Protein AF-A0A7D4ANX6-F1 (afdb_monomer)

Mean predicted aligned error: 9.7 Å

Foldseek 3Di:
DDPPPPPDPVVVVVVVVVVVVVVVVVVLVVVLVVVVVVVCNVVSVVVVVVVVVVVVVVVVVVCVVVVVVVVVVLVQLLVVLVVQLPDPDFEEAEQPPVSLVSNVVCCVPPVPVGDYHYHNDDDPPGDGQKYKAQAVDDDDPQPADDAFPDHTRIGIHGRDDPDDD

pLDDT: mean 83.08, std 13.29, range [33.78, 93.31]

Secondary structure (DSSP, 8-state):
------PPPHHHHHHHHHHHHHHHHHHHHHHHHHHHHTT-HHHHHHHHHHHHHHHHHHHHHHHHHHHHHHHHHHHHHHHHHHHHHHSPP--EE--SHHHHHHHHHHHHHT-TTS---EESSPPTT---SEEEEETTPPPPTTPPSSS-SB-SSEEEEEPPPP---

Nearest PDB structures (foldseek):
  2yzk-assembly2_D  TM=4.253E-01  e=4.843E+00  Aeropyrum pernix

Sequence (165 aa):
MVAQRVAAPERTLFYKSLLWCLLVVLLADWALRHAQRAGWAPVLRGLLAAGGLAFTASQVYLLERHNAEQVRAWQTYRQPMAWLATQPVGPVLAPVLVYQYYLRFFAHTEFRDQPWVIDDQPRPGVRYRYLVRPAGGRPVPGAPPGPPAFHGAFDIFVVPGPAGR

Structure (mmCIF, N/CA/C/O backbone):
data_AF-A0A7D4ANX6-F1
#
_entry.id   AF-A0A7D4ANX6-F1
#
loop_
_atom_site.group_PDB
_atom_site.id
_atom_site.type_symbol
_atom_site.label_atom_id
_atom_site.label_alt_id
_atom_site.label_comp_id
_atom_site.label_asym_id
_atom_site.label_entity_id
_atom_site.label_seq_id
_atom_site.pdbx_PDB_ins_code
_atom_site.Cartn_x
_atom_site.Cartn_y
_atom_site.Cartn_z
_atom_site.occupancy
_atom_site.B_iso_or_equiv
_atom_site.auth_seq_id
_atom_site.auth_comp_id
_atom_site.auth_asym_id
_atom_site.auth_atom_id
_atom_site.pdbx_PDB_model_num
ATOM 1 N N . MET A 1 1 ? 8.429 -31.722 19.091 1.00 38.16 1 MET A N 1
ATOM 2 C CA . MET A 1 1 ? 7.312 -30.971 18.479 1.00 38.16 1 MET A CA 1
ATOM 3 C C . MET A 1 1 ? 7.657 -29.493 18.526 1.00 38.16 1 MET A C 1
ATOM 5 O O . MET A 1 1 ? 7.638 -28.908 19.599 1.00 38.16 1 MET A O 1
ATOM 9 N N . VAL A 1 2 ? 8.080 -28.915 17.402 1.00 38.59 2 VAL A N 1
ATOM 10 C CA . VAL A 1 2 ? 8.391 -27.482 17.314 1.00 38.59 2 VAL A CA 1
ATOM 11 C C . VAL A 1 2 ? 7.075 -26.764 17.037 1.00 38.59 2 VAL A C 1
ATOM 13 O O . VAL A 1 2 ? 6.518 -26.893 15.951 1.00 38.59 2 VAL A O 1
ATOM 16 N N . ALA A 1 3 ? 6.534 -26.076 18.041 1.00 45.09 3 ALA A N 1
ATOM 17 C CA . ALA A 1 3 ? 5.348 -25.248 17.876 1.00 45.09 3 ALA A CA 1
ATOM 18 C C . ALA A 1 3 ? 5.715 -24.055 16.984 1.00 45.09 3 ALA A C 1
ATOM 20 O O . ALA A 1 3 ? 6.357 -23.101 17.426 1.00 45.09 3 ALA A O 1
ATOM 21 N N . GLN A 1 4 ? 5.339 -24.132 15.708 1.00 43.56 4 GLN A N 1
ATOM 22 C CA . GLN A 1 4 ? 5.420 -23.011 14.787 1.00 43.56 4 GLN A CA 1
ATOM 23 C C . GLN A 1 4 ? 4.523 -21.902 15.347 1.00 43.56 4 GLN A C 1
ATOM 25 O O . GLN A 1 4 ? 3.297 -22.008 15.328 1.00 43.56 4 GLN A O 1
ATOM 30 N N . ARG A 1 5 ? 5.133 -20.847 15.902 1.00 44.94 5 ARG A N 1
ATOM 31 C CA . ARG A 1 5 ? 4.433 -19.607 16.251 1.00 44.94 5 ARG A CA 1
ATOM 32 C C . ARG A 1 5 ? 4.006 -18.946 14.946 1.00 44.94 5 ARG A C 1
ATOM 34 O O . ARG A 1 5 ? 4.693 -18.076 14.424 1.00 44.94 5 ARG A O 1
ATOM 41 N N . VAL A 1 6 ? 2.892 -19.406 14.389 1.00 52.62 6 VAL A N 1
ATOM 42 C CA . VAL A 1 6 ? 2.200 -18.693 13.323 1.00 52.62 6 VAL A CA 1
ATOM 43 C C . VAL A 1 6 ? 1.679 -17.421 13.978 1.00 52.62 6 VAL A C 1
ATOM 45 O O . VAL A 1 6 ? 0.791 -17.480 14.830 1.00 52.62 6 VAL A O 1
ATOM 48 N N . ALA A 1 7 ? 2.300 -16.282 13.665 1.00 52.47 7 ALA A N 1
ATOM 49 C CA . ALA A 1 7 ? 1.777 -14.987 14.070 1.00 52.47 7 ALA A CA 1
ATOM 50 C C . ALA A 1 7 ? 0.314 -14.934 13.618 1.00 52.47 7 ALA A C 1
ATOM 52 O O . ALA A 1 7 ? 0.024 -15.143 12.437 1.00 52.47 7 ALA A O 1
ATOM 53 N N . ALA A 1 8 ? -0.610 -14.761 14.567 1.00 55.94 8 ALA A N 1
ATOM 54 C CA . ALA A 1 8 ? -2.024 -14.703 14.238 1.00 55.94 8 ALA A CA 1
ATOM 55 C C . ALA A 1 8 ? -2.213 -13.588 13.198 1.00 55.94 8 ALA A C 1
ATOM 57 O O . ALA A 1 8 ? -1.710 -12.484 13.422 1.00 55.94 8 ALA A O 1
ATOM 58 N N . PRO A 1 9 ? -2.891 -13.852 12.066 1.00 66.06 9 PRO A N 1
ATOM 59 C CA . PRO A 1 9 ? -3.087 -12.832 11.048 1.00 66.06 9 PRO A CA 1
ATOM 60 C C . PRO A 1 9 ? -3.753 -11.621 11.698 1.00 66.06 9 PRO A C 1
ATOM 62 O O . PRO A 1 9 ? -4.656 -11.802 12.517 1.00 66.06 9 PRO A O 1
ATOM 65 N N . GLU A 1 10 ? -3.326 -10.407 11.340 1.00 59.38 10 GLU A N 1
ATOM 66 C CA . GLU A 1 10 ? -3.796 -9.139 11.930 1.00 59.38 10 GLU A CA 1
ATOM 67 C C . GLU A 1 10 ? -5.332 -9.042 11.982 1.00 59.38 10 GLU A C 1
ATOM 69 O O . GLU A 1 10 ? -5.907 -8.505 12.926 1.00 59.38 10 GLU 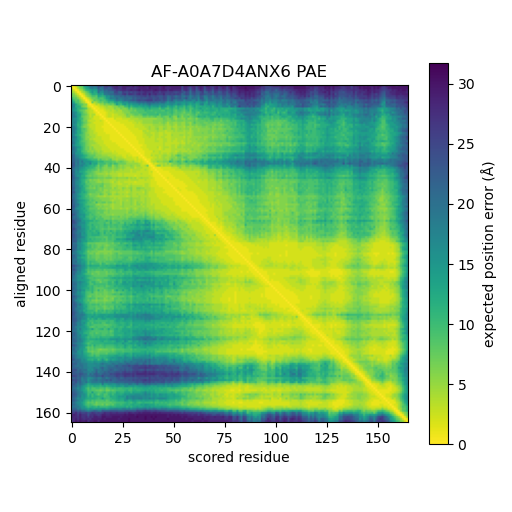A O 1
ATOM 74 N N . ARG A 1 11 ? -6.021 -9.687 11.031 1.00 63.56 11 ARG A N 1
ATOM 75 C CA . ARG A 1 11 ? -7.485 -9.859 11.013 1.00 63.56 11 ARG A CA 1
ATOM 76 C C . ARG A 1 11 ? -8.062 -10.474 12.298 1.00 63.56 11 ARG A C 1
ATOM 78 O O . ARG A 1 11 ? -9.157 -10.114 12.710 1.00 63.56 11 ARG A O 1
ATOM 85 N N . THR A 1 12 ? -7.336 -11.366 12.964 1.00 73.56 12 THR A N 1
ATOM 86 C CA . THR A 1 12 ? -7.750 -11.987 14.236 1.00 73.56 12 THR A CA 1
ATOM 87 C C . THR A 1 12 ? -7.840 -10.959 15.359 1.00 73.56 12 THR A C 1
ATOM 89 O O . THR A 1 12 ? -8.722 -11.052 16.211 1.00 73.56 12 THR A O 1
ATOM 92 N N . LEU A 1 13 ? -6.942 -9.968 15.360 1.00 73.62 13 LEU A N 1
ATOM 93 C CA . LEU A 1 13 ? -6.987 -8.877 16.328 1.00 73.62 13 LEU A CA 1
ATOM 94 C C . LEU A 1 13 ? -8.222 -8.013 16.086 1.00 73.62 13 LEU A C 1
ATOM 96 O O . LEU A 1 13 ? -8.923 -7.725 17.047 1.00 73.62 13 LEU A O 1
ATOM 100 N N . PHE A 1 14 ? -8.572 -7.721 14.828 1.00 73.12 14 PHE A N 1
ATOM 101 C CA . PHE A 1 14 ? -9.810 -7.002 14.500 1.00 73.12 14 PHE A CA 1
ATOM 102 C C . PHE A 1 14 ? -11.066 -7.678 15.068 1.00 73.12 14 PHE A C 1
ATOM 104 O O . PHE A 1 14 ? -11.898 -7.007 15.680 1.00 73.12 14 PHE A O 1
ATOM 111 N N . TYR A 1 15 ? -11.189 -9.003 14.941 1.00 78.25 15 TYR A N 1
ATOM 112 C CA . TYR A 1 15 ? -12.332 -9.727 15.512 1.00 78.25 15 TYR A CA 1
ATOM 113 C C . TYR A 1 15 ? -12.371 -9.662 17.043 1.00 78.25 15 TYR A C 1
ATOM 115 O O . TYR A 1 15 ? -13.438 -9.488 17.633 1.00 78.25 15 TYR A O 1
ATOM 123 N N . LYS A 1 16 ? -11.212 -9.764 17.701 1.00 80.38 16 LYS A N 1
ATOM 124 C CA . LYS A 1 16 ? -11.122 -9.648 19.163 1.00 80.38 16 LYS A CA 1
ATOM 125 C C . LYS A 1 16 ? -11.434 -8.233 19.644 1.00 80.38 16 LYS A C 1
ATOM 127 O O . LYS A 1 16 ? -12.115 -8.086 20.654 1.00 80.38 16 LYS A O 1
ATOM 132 N N . SER A 1 17 ? -10.997 -7.215 18.907 1.00 82.62 17 SER A N 1
ATOM 133 C CA . SER A 1 17 ? -11.299 -5.814 19.202 1.00 82.62 17 SER A CA 1
ATOM 134 C C . SER A 1 17 ? -12.801 -5.551 19.167 1.00 82.62 17 SER A C 1
ATOM 136 O O . SER A 1 17 ? -13.317 -4.905 20.071 1.00 82.62 17 SER A O 1
ATOM 138 N N . LEU A 1 18 ? -13.524 -6.112 18.190 1.00 83.69 18 LEU A N 1
ATOM 139 C CA . LEU A 1 18 ? -14.981 -5.979 18.122 1.00 83.69 18 LEU A CA 1
ATOM 140 C C . LEU A 1 18 ? -15.670 -6.562 19.366 1.00 83.69 18 LEU A C 1
ATOM 142 O O . LEU A 1 18 ? -16.506 -5.899 19.979 1.00 83.69 18 LEU A O 1
ATOM 146 N N . LEU A 1 19 ? -15.300 -7.785 19.762 1.00 86.25 19 LEU A N 1
ATOM 147 C CA . LEU A 1 19 ? -15.851 -8.433 20.958 1.00 86.25 19 LEU A CA 1
ATOM 148 C C . LEU A 1 19 ? -15.512 -7.657 22.234 1.00 86.25 19 LEU A C 1
ATOM 150 O O . LEU A 1 19 ? -16.356 -7.521 23.119 1.00 86.25 19 LEU A O 1
ATOM 154 N N . TRP A 1 20 ? -14.300 -7.110 22.314 1.00 84.88 20 TRP A N 1
ATOM 155 C CA . TRP A 1 20 ? -13.886 -6.257 23.420 1.00 84.88 20 TRP A CA 1
ATOM 156 C C . TRP A 1 20 ? -14.715 -4.970 23.493 1.00 84.88 20 TRP A C 1
ATOM 158 O O . TRP A 1 20 ? -15.214 -4.627 24.561 1.00 84.88 20 TRP A O 1
ATOM 168 N N . CYS A 1 21 ? -14.936 -4.289 22.364 1.00 86.12 21 CYS A N 1
ATOM 169 C CA . CYS A 1 21 ? -15.788 -3.101 22.306 1.00 86.12 21 CYS A CA 1
ATOM 170 C C . CYS A 1 21 ? -17.221 -3.407 22.760 1.00 86.12 21 CYS A C 1
ATOM 172 O O . CYS A 1 21 ? -17.777 -2.656 23.560 1.00 86.12 21 CYS A O 1
ATOM 174 N N . LEU A 1 22 ? -17.800 -4.524 22.308 1.00 87.69 22 LEU A N 1
ATOM 175 C CA . LEU A 1 22 ? -19.126 -4.964 22.752 1.00 87.69 22 LEU A CA 1
ATOM 176 C C . LEU A 1 22 ? -19.169 -5.200 24.266 1.00 87.69 22 LEU A C 1
ATOM 178 O O . LEU A 1 22 ? -20.096 -4.739 24.931 1.00 87.69 22 LEU A O 1
ATOM 182 N N . LEU A 1 23 ? -18.151 -5.864 24.821 1.00 90.88 23 LEU A N 1
ATOM 183 C CA . LEU A 1 23 ? -18.041 -6.092 26.261 1.00 90.88 23 LEU A CA 1
ATOM 184 C C . LEU A 1 23 ? -17.951 -4.774 27.041 1.00 90.88 23 LEU A C 1
ATOM 186 O O . LEU A 1 23 ? -18.647 -4.611 28.040 1.00 90.88 23 LEU A O 1
ATOM 190 N N . VAL A 1 24 ? -17.142 -3.818 26.578 1.00 89.94 24 VAL A N 1
ATOM 191 C CA . VAL A 1 24 ? -17.017 -2.492 27.206 1.00 89.94 24 VAL A CA 1
ATOM 192 C C . VAL A 1 24 ? -18.358 -1.754 27.207 1.00 89.94 24 VAL A C 1
ATOM 194 O O . VAL A 1 24 ? -18.736 -1.191 28.233 1.00 89.94 24 VAL A O 1
ATOM 197 N N . VAL A 1 25 ? -19.110 -1.794 26.102 1.00 88.88 25 VAL A N 1
ATOM 198 C CA . VAL A 1 25 ? -20.447 -1.178 26.017 1.00 88.88 25 VAL A CA 1
ATOM 199 C C . VAL A 1 25 ? -21.430 -1.845 26.984 1.00 88.88 25 VAL A C 1
ATOM 201 O O . VAL A 1 25 ? -22.147 -1.149 27.700 1.00 88.88 25 VAL A O 1
ATOM 204 N N . LEU A 1 26 ? -21.432 -3.178 27.060 1.00 92.38 26 LEU A N 1
ATOM 205 C CA . LEU A 1 26 ? -22.268 -3.936 27.999 1.00 92.38 26 LEU A CA 1
ATOM 206 C C . LEU A 1 26 ? -21.945 -3.601 29.462 1.00 92.38 26 LEU A C 1
ATOM 208 O O . LEU A 1 26 ? -22.857 -3.406 30.266 1.00 92.38 26 LEU A O 1
ATOM 212 N N . LEU A 1 27 ? -20.660 -3.501 29.808 1.00 93.06 27 LEU A N 1
ATOM 213 C CA . LEU A 1 27 ? -20.217 -3.123 31.151 1.00 93.06 27 LEU A CA 1
ATOM 214 C C . LEU A 1 27 ? -20.588 -1.674 31.489 1.00 93.06 27 LEU A C 1
ATOM 216 O O . LEU A 1 27 ? -21.026 -1.405 32.607 1.00 93.06 27 LEU A O 1
ATOM 220 N N . ALA A 1 28 ? -20.459 -0.752 30.532 1.00 90.31 28 ALA A N 1
ATOM 221 C CA . ALA A 1 28 ? -20.858 0.641 30.707 1.00 90.31 28 ALA A CA 1
ATOM 222 C C . ALA A 1 28 ? -22.370 0.775 30.942 1.00 90.31 28 ALA A C 1
ATOM 224 O O . ALA A 1 28 ? -22.794 1.493 31.849 1.00 90.31 28 ALA A O 1
ATOM 225 N N . ASP A 1 29 ? -23.184 0.048 30.175 1.00 90.94 29 ASP A N 1
ATOM 226 C CA . ASP A 1 29 ? -24.636 0.030 30.346 1.00 90.94 29 ASP A CA 1
ATOM 227 C C . ASP A 1 29 ? -25.054 -0.601 31.688 1.00 90.94 29 ASP A C 1
ATOM 229 O O . ASP A 1 29 ? -25.885 -0.049 32.415 1.00 90.94 29 ASP A O 1
ATOM 233 N N . TRP A 1 30 ? -24.420 -1.708 32.084 1.00 92.38 30 TRP A N 1
ATOM 234 C CA . TRP A 1 30 ? -24.626 -2.303 33.407 1.00 92.38 30 TRP A CA 1
ATOM 235 C C . TRP A 1 30 ? -24.273 -1.326 34.541 1.00 92.38 30 TRP A C 1
ATOM 237 O O . TRP A 1 30 ? -25.064 -1.141 35.472 1.00 92.38 30 TRP A O 1
ATOM 247 N N . ALA A 1 31 ? -23.127 -0.643 34.440 1.00 89.94 31 ALA A N 1
ATOM 248 C CA . ALA A 1 31 ? -22.686 0.344 35.422 1.00 89.94 31 ALA A CA 1
ATOM 249 C C . ALA A 1 31 ? -23.646 1.542 35.502 1.00 89.94 31 ALA A C 1
ATOM 251 O O . ALA A 1 31 ? -23.954 2.010 36.597 1.00 89.94 31 ALA A O 1
ATOM 252 N N . LEU A 1 32 ? -24.185 2.000 34.367 1.00 90.75 32 LEU A N 1
ATOM 253 C CA . LEU A 1 32 ? -25.199 3.057 34.310 1.00 90.75 32 LEU A CA 1
ATOM 254 C C . LEU A 1 32 ? -26.487 2.663 35.033 1.00 90.75 32 LEU A C 1
ATOM 256 O O . LEU A 1 32 ? -27.001 3.449 35.832 1.00 90.75 32 LEU A O 1
ATOM 260 N N . ARG A 1 33 ? -26.985 1.443 34.807 1.00 89.50 33 ARG A N 1
ATOM 261 C CA . ARG A 1 33 ? -28.174 0.920 35.499 1.00 89.50 33 ARG A CA 1
ATOM 262 C C . ARG A 1 33 ? -27.958 0.816 37.011 1.00 89.50 33 ARG A C 1
ATOM 264 O O . ARG A 1 33 ? -28.877 1.084 37.784 1.00 89.50 33 ARG A O 1
ATOM 271 N N . HIS A 1 34 ? -26.749 0.467 37.450 1.00 89.56 34 HIS A N 1
ATOM 272 C CA . HIS A 1 34 ? -26.407 0.426 38.872 1.00 89.56 34 HIS A CA 1
ATOM 273 C C . HIS A 1 34 ? -26.275 1.835 39.477 1.00 89.56 34 HIS A C 1
ATOM 275 O O . HIS A 1 34 ? -26.853 2.122 40.524 1.00 89.56 34 HIS A O 1
ATOM 281 N N . ALA A 1 35 ? -25.601 2.752 38.779 1.00 86.00 35 ALA A N 1
ATOM 282 C CA . ALA A 1 35 ? -25.411 4.136 39.210 1.00 86.00 35 ALA A CA 1
ATOM 283 C C . ALA A 1 35 ? -26.723 4.935 39.281 1.00 86.00 35 ALA A C 1
ATOM 285 O O . ALA A 1 35 ? -26.827 5.862 40.081 1.00 86.00 35 ALA A O 1
ATOM 286 N N . GLN A 1 36 ? -27.739 4.575 38.489 1.00 86.00 36 GLN A N 1
ATOM 287 C CA . GLN A 1 36 ? -29.089 5.140 38.608 1.00 86.00 36 GLN A CA 1
ATOM 288 C C . GLN A 1 36 ? -29.714 4.864 39.976 1.00 86.00 36 GLN A C 1
ATOM 290 O O . GLN A 1 36 ? -30.326 5.759 40.549 1.00 86.00 36 GLN A O 1
ATOM 295 N N . ARG A 1 37 ? -29.507 3.665 40.534 1.00 86.12 37 ARG A N 1
ATOM 296 C CA . ARG A 1 37 ? -30.007 3.311 41.873 1.00 86.12 37 ARG A CA 1
ATOM 297 C C . ARG A 1 37 ? -29.272 4.061 42.986 1.00 86.12 37 ARG A C 1
ATOM 299 O O . ARG A 1 37 ? -29.865 4.335 44.019 1.00 86.12 37 ARG A O 1
ATOM 306 N N . ALA A 1 38 ? -28.007 4.414 42.755 1.00 84.50 38 ALA A N 1
ATOM 307 C CA . ALA A 1 38 ? -27.167 5.171 43.684 1.00 84.50 38 ALA A CA 1
ATOM 308 C C . ALA A 1 38 ? -27.216 6.703 43.472 1.00 84.50 38 ALA A C 1
ATOM 310 O O . ALA A 1 38 ? -26.532 7.442 44.172 1.00 84.50 38 ALA A O 1
ATOM 311 N N . GLY A 1 39 ? -27.984 7.198 42.491 1.00 88.50 39 GLY A N 1
ATOM 312 C CA . GLY A 1 39 ? -28.116 8.630 42.185 1.00 88.50 39 GLY A CA 1
ATOM 313 C C . GLY A 1 39 ? -26.927 9.274 41.451 1.00 88.50 39 GLY A C 1
ATOM 314 O O . GLY A 1 39 ? -26.952 10.473 41.192 1.00 88.50 39 GLY A O 1
ATOM 315 N N . TRP A 1 40 ? -25.890 8.517 41.079 1.00 92.25 40 TRP A N 1
ATOM 316 C CA . TRP A 1 40 ? -24.658 9.043 40.454 1.00 92.25 40 TRP A CA 1
ATOM 317 C C . TRP A 1 40 ? -24.628 8.890 38.923 1.00 92.25 40 TRP A C 1
ATOM 319 O O . TRP A 1 40 ? -23.624 9.171 38.265 1.00 92.25 40 TRP A O 1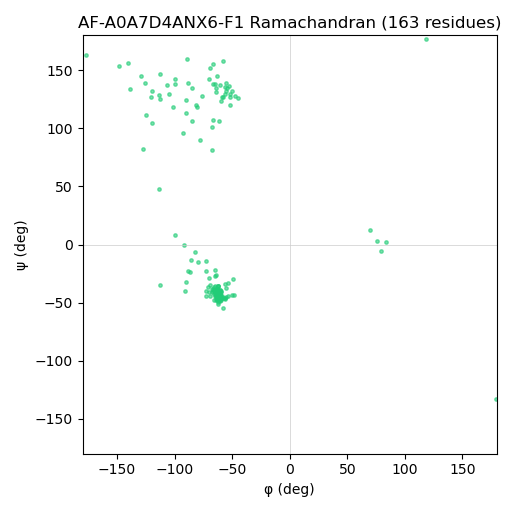
ATOM 329 N N . ALA A 1 41 ? -25.749 8.481 38.326 1.00 87.69 41 ALA A N 1
ATOM 330 C CA . ALA A 1 41 ? -25.901 8.324 36.881 1.00 87.69 41 ALA A CA 1
ATOM 331 C C . ALA A 1 41 ? -25.463 9.532 36.020 1.00 87.69 41 ALA A C 1
ATOM 333 O O . ALA A 1 41 ? -24.807 9.287 35.005 1.00 87.69 41 ALA A O 1
ATOM 334 N N . PRO A 1 42 ? -25.777 10.807 36.346 1.00 87.50 42 PRO A N 1
ATOM 335 C CA . PRO A 1 42 ? -25.366 11.928 35.494 1.00 87.50 42 PRO A CA 1
ATOM 336 C C . PRO A 1 42 ? -23.841 12.101 35.449 1.00 87.50 42 PRO A C 1
ATOM 338 O O . PRO A 1 42 ? -23.292 12.364 34.381 1.00 87.50 42 PRO A O 1
ATOM 341 N N . VAL A 1 43 ? -23.152 11.869 36.572 1.00 89.62 43 VAL A N 1
ATOM 342 C CA . VAL A 1 43 ? -21.684 11.932 36.651 1.00 89.62 43 VAL A CA 1
ATOM 343 C C . VAL A 1 43 ? -21.058 10.821 35.808 1.00 89.62 43 VAL A C 1
ATOM 345 O O . VAL A 1 43 ? -20.185 11.088 34.984 1.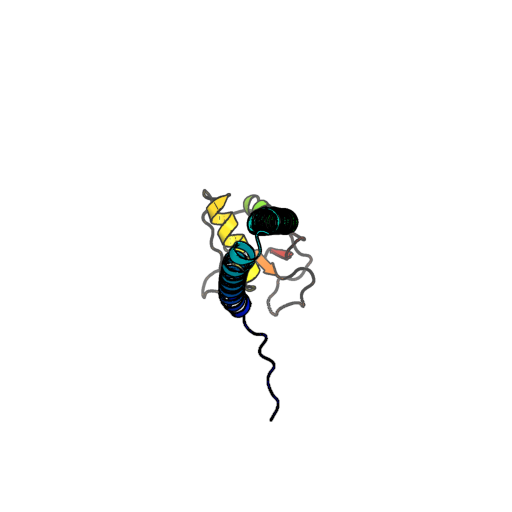00 89.62 43 VAL A O 1
ATOM 348 N N . LEU A 1 44 ? -21.549 9.584 35.945 1.00 89.56 44 LEU A N 1
ATOM 349 C CA . LEU A 1 44 ? -21.040 8.449 35.173 1.00 89.56 44 LEU A CA 1
ATOM 350 C C . LEU A 1 44 ? -21.270 8.623 33.662 1.00 89.56 44 LEU A C 1
ATOM 352 O O . LEU A 1 44 ? -20.385 8.304 32.872 1.00 89.56 44 LEU A O 1
ATOM 356 N N . ARG A 1 45 ? -22.416 9.182 33.248 1.00 89.00 45 ARG A N 1
ATOM 357 C CA . ARG A 1 45 ? -22.673 9.533 31.838 1.00 89.00 45 ARG A CA 1
ATOM 358 C C . ARG A 1 45 ? -21.662 10.546 31.311 1.00 89.00 45 ARG A C 1
ATOM 360 O O . ARG A 1 45 ? -21.151 10.355 30.213 1.00 89.00 45 ARG A O 1
ATOM 367 N N . GLY A 1 46 ? -21.362 11.586 32.092 1.00 89.38 46 GLY A N 1
ATOM 368 C CA . GLY A 1 46 ? -20.357 12.587 31.733 1.00 89.38 46 GLY A CA 1
ATOM 369 C C . GLY A 1 46 ? -18.971 11.970 31.540 1.00 89.38 46 GLY A C 1
ATOM 370 O O . GLY A 1 46 ? -18.329 12.215 30.522 1.00 89.38 46 GLY A O 1
ATOM 371 N N . LEU A 1 47 ? -18.546 11.103 32.464 1.00 90.75 47 LEU A N 1
ATOM 372 C CA . LEU A 1 47 ? -17.261 10.401 32.375 1.00 90.75 47 LEU A CA 1
ATOM 373 C C . LEU A 1 47 ? -17.190 9.451 31.173 1.00 90.75 47 LEU A C 1
ATOM 375 O O . LEU A 1 47 ? -16.185 9.444 30.466 1.00 90.75 47 LEU A O 1
ATOM 379 N N . LEU A 1 48 ? -18.250 8.681 30.907 1.00 90.94 48 LEU A N 1
ATOM 380 C CA . LEU A 1 48 ? -18.311 7.789 29.745 1.00 90.94 48 LEU A CA 1
ATOM 381 C C . LEU A 1 48 ? -18.293 8.570 28.426 1.00 90.94 48 LEU A C 1
ATOM 383 O O . LEU A 1 48 ? -17.586 8.178 27.500 1.00 90.94 48 LEU A O 1
ATOM 387 N N . ALA A 1 49 ? -19.018 9.688 28.344 1.00 89.19 49 ALA A N 1
ATOM 388 C CA . ALA A 1 49 ? -19.008 10.556 27.170 1.00 89.19 49 ALA A CA 1
ATOM 389 C C . ALA A 1 49 ? -17.623 11.183 26.945 1.00 89.19 49 ALA A C 1
ATOM 391 O O . ALA A 1 49 ? -17.101 11.133 25.832 1.00 89.19 49 ALA A O 1
ATOM 392 N N . ALA A 1 50 ? -16.993 11.705 28.002 1.00 92.38 50 ALA A N 1
ATOM 393 C CA . ALA A 1 50 ? -15.643 12.257 27.936 1.00 92.38 50 ALA A CA 1
ATOM 394 C C . ALA A 1 50 ? -14.610 11.192 27.531 1.00 92.38 50 ALA A C 1
ATOM 396 O O . ALA A 1 50 ? -13.784 11.440 26.655 1.00 92.38 50 ALA A O 1
ATOM 397 N N . GLY A 1 51 ? -14.691 9.990 28.108 1.00 89.81 51 GLY A N 1
ATOM 398 C CA . GLY A 1 51 ? -13.833 8.861 27.751 1.00 89.81 51 GLY A CA 1
ATOM 399 C C . GLY A 1 51 ? -14.031 8.403 26.305 1.00 89.81 51 GLY A C 1
ATOM 400 O O . GLY A 1 51 ? -13.054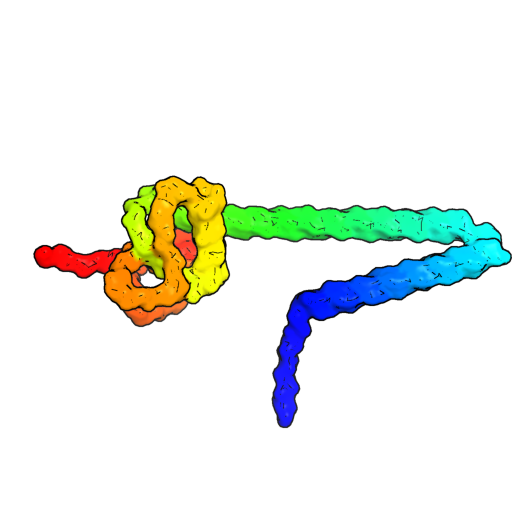 8.173 25.596 1.00 89.81 51 GLY A O 1
ATOM 401 N N . GLY A 1 52 ? -15.280 8.335 25.834 1.00 89.38 52 GLY A N 1
ATOM 402 C CA . GLY A 1 52 ? -15.608 8.006 24.446 1.00 89.38 52 GLY A CA 1
ATOM 403 C C . GLY A 1 52 ? -15.085 9.045 23.452 1.00 89.38 52 GLY A C 1
ATOM 404 O O . GLY A 1 52 ? -14.515 8.680 22.422 1.00 89.38 52 GLY A O 1
ATOM 405 N N . LEU A 1 53 ? -15.203 10.336 23.779 1.00 93.12 53 LEU A N 1
ATOM 406 C CA . LEU A 1 53 ? -14.629 11.423 22.984 1.00 93.12 53 LEU A CA 1
ATOM 407 C C . LEU A 1 53 ? -13.099 11.357 22.961 1.00 93.12 53 LEU A C 1
ATOM 409 O O . LEU A 1 53 ? -12.514 11.405 21.883 1.00 93.12 53 LEU A O 1
ATOM 413 N N . ALA A 1 54 ? -12.454 11.182 24.118 1.00 91.25 54 ALA A N 1
ATOM 414 C CA . ALA A 1 54 ? -11.001 11.052 24.211 1.00 91.25 54 ALA A CA 1
ATOM 415 C C . ALA A 1 54 ? -10.487 9.839 23.420 1.00 91.25 54 ALA A C 1
ATOM 417 O O . ALA A 1 54 ? -9.508 9.946 22.681 1.00 91.25 54 ALA A O 1
ATOM 418 N N . PHE A 1 55 ? -11.181 8.701 23.513 1.00 87.56 55 PHE A N 1
ATOM 419 C CA . PHE A 1 55 ? -10.855 7.512 22.736 1.00 87.56 55 PHE A CA 1
ATOM 420 C C . PHE A 1 55 ? -10.990 7.780 21.236 1.00 87.56 55 PHE A C 1
ATOM 422 O O . PHE A 1 55 ? -10.038 7.551 20.494 1.00 87.56 55 PHE A O 1
ATOM 429 N N . THR A 1 56 ? -12.121 8.326 20.788 1.00 90.38 56 THR A N 1
ATOM 430 C CA . THR A 1 56 ? -12.357 8.626 19.367 1.00 90.38 56 THR A CA 1
ATOM 431 C C . THR A 1 56 ? -11.310 9.599 18.826 1.00 90.38 56 THR A C 1
ATOM 433 O O . THR A 1 56 ? -10.701 9.328 17.794 1.00 90.38 56 THR A O 1
ATOM 436 N N . ALA A 1 57 ? -11.021 10.677 19.560 1.00 92.62 57 ALA A N 1
ATOM 437 C CA . ALA A 1 57 ? -9.976 11.634 19.209 1.00 92.62 57 ALA A CA 1
ATOM 438 C C . ALA A 1 57 ? -8.593 10.969 19.123 1.00 92.62 57 ALA A C 1
ATOM 440 O O . ALA A 1 57 ? -7.846 11.230 18.183 1.00 92.62 57 ALA A O 1
ATOM 441 N N . SER A 1 58 ? -8.267 10.056 20.049 1.00 91.12 58 SER A N 1
ATOM 442 C CA . SER A 1 58 ? -7.007 9.304 20.006 1.00 91.12 58 SER A CA 1
ATOM 443 C C . SER A 1 58 ? -6.907 8.407 18.770 1.00 91.12 58 SER A C 1
ATOM 445 O O . SER A 1 58 ? -5.849 8.339 18.152 1.00 91.12 58 SER A O 1
ATOM 447 N N . GLN A 1 59 ? -8.005 7.753 18.372 1.00 88.94 59 GLN A N 1
ATOM 448 C CA . GLN A 1 59 ? -8.026 6.888 17.194 1.00 88.94 59 GLN A CA 1
ATOM 449 C C . GLN A 1 59 ? -7.908 7.701 15.904 1.00 88.94 59 GLN A C 1
ATOM 451 O O . GLN A 1 59 ? -7.150 7.310 15.022 1.00 88.94 59 GLN A O 1
ATOM 456 N N . VAL A 1 60 ? -8.590 8.847 15.812 1.00 90.62 60 VAL A N 1
ATOM 457 C CA . VAL A 1 60 ? -8.449 9.776 14.678 1.00 90.62 60 VAL A CA 1
ATOM 458 C C . VAL A 1 60 ? -7.012 10.278 14.580 1.00 90.62 60 VAL A C 1
ATOM 460 O O . VAL A 1 60 ? -6.411 10.181 13.517 1.00 90.62 60 VAL A O 1
ATOM 463 N N . TYR A 1 61 ? -6.419 10.715 15.693 1.00 90.94 61 TYR A N 1
ATOM 464 C CA . TYR A 1 61 ? -5.030 11.171 15.722 1.00 90.94 61 TYR A CA 1
ATOM 465 C C . TYR A 1 61 ? -4.040 10.078 15.283 1.00 90.94 61 TYR A C 1
ATOM 467 O O . TYR A 1 61 ? -3.146 10.325 14.472 1.00 90.94 61 TYR A O 1
ATOM 475 N N . LEU A 1 62 ? -4.199 8.851 15.794 1.00 88.25 62 LEU A N 1
ATOM 476 C CA . LEU A 1 62 ? -3.364 7.715 15.394 1.00 88.25 62 LEU A CA 1
ATOM 477 C C . LEU A 1 62 ? -3.544 7.377 13.913 1.00 88.25 62 LEU A C 1
ATOM 479 O O . LEU A 1 62 ? -2.554 7.119 13.227 1.00 88.25 62 LEU A O 1
ATOM 483 N N . LEU A 1 63 ? -4.782 7.408 13.419 1.00 87.94 63 LEU A N 1
ATOM 484 C CA . LEU A 1 63 ? -5.091 7.169 12.017 1.00 87.94 63 LEU A CA 1
ATOM 485 C C . LEU A 1 63 ? -4.448 8.230 11.125 1.00 87.94 63 LEU A C 1
ATOM 487 O O . LEU A 1 63 ? -3.797 7.869 10.155 1.00 87.94 63 LEU A O 1
ATOM 491 N N . GLU A 1 64 ? -4.578 9.514 11.452 1.00 88.38 64 GLU A N 1
ATOM 492 C CA . GLU A 1 64 ? -3.966 10.608 10.691 1.00 88.38 64 GLU A CA 1
ATOM 493 C C . GLU A 1 64 ? -2.445 10.490 10.656 1.00 88.38 64 GLU A C 1
ATOM 495 O O . GLU A 1 64 ? -1.835 10.594 9.590 1.00 88.38 64 GLU A O 1
ATOM 500 N N . ARG A 1 65 ? -1.823 10.210 11.806 1.00 86.31 65 ARG A N 1
ATOM 501 C CA . ARG A 1 65 ? -0.375 10.023 11.896 1.00 86.31 65 ARG A CA 1
ATOM 502 C C . ARG A 1 65 ? 0.092 8.837 11.055 1.00 86.31 65 ARG A C 1
ATOM 504 O O . ARG A 1 65 ? 1.043 8.972 10.288 1.00 86.31 65 ARG A O 1
ATOM 511 N N . HIS A 1 66 ? -0.584 7.696 11.169 1.00 83.31 66 HIS A N 1
ATOM 512 C CA . HIS A 1 66 ? -0.240 6.514 10.387 1.00 83.31 66 HIS A CA 1
ATOM 513 C C . HIS A 1 66 ? -0.499 6.731 8.891 1.00 83.31 66 HIS A C 1
ATOM 515 O O . HIS A 1 66 ? 0.304 6.332 8.051 1.00 83.31 66 HIS A O 1
ATOM 521 N N . ASN A 1 67 ? -1.581 7.426 8.543 1.00 84.00 67 ASN A N 1
ATOM 522 C CA . ASN A 1 67 ? -1.891 7.768 7.164 1.00 84.00 67 ASN A CA 1
ATOM 523 C C . ASN A 1 67 ? -0.832 8.711 6.577 1.00 84.00 67 ASN A C 1
ATOM 525 O O . ASN A 1 67 ? -0.410 8.517 5.446 1.00 84.00 67 ASN A O 1
ATOM 529 N N . ALA A 1 68 ? -0.315 9.676 7.344 1.00 81.44 68 ALA A N 1
ATOM 530 C CA . ALA A 1 68 ? 0.785 10.530 6.896 1.00 81.44 68 ALA A CA 1
ATOM 531 C C . ALA A 1 68 ? 2.060 9.723 6.578 1.00 81.44 68 ALA A C 1
ATOM 533 O O . ALA A 1 68 ? 2.740 10.001 5.586 1.00 81.44 68 ALA A O 1
ATOM 534 N N . GLU A 1 69 ? 2.373 8.699 7.378 1.00 80.06 69 GLU A N 1
ATOM 535 C CA . GLU A 1 69 ? 3.473 7.765 7.103 1.00 80.06 69 GLU A CA 1
ATOM 536 C C . GLU A 1 69 ? 3.206 6.938 5.835 1.00 80.06 69 GLU A C 1
ATOM 538 O O . GLU A 1 69 ? 4.082 6.826 4.973 1.00 80.06 69 GLU A O 1
ATOM 543 N N . GLN A 1 70 ? 1.981 6.429 5.663 1.00 78.94 70 GLN A N 1
ATOM 544 C CA . GLN A 1 70 ? 1.598 5.685 4.462 1.00 78.94 70 GLN A CA 1
ATOM 545 C C . GLN A 1 70 ? 1.600 6.551 3.202 1.00 78.94 70 GLN A C 1
ATOM 547 O O . GLN A 1 70 ? 2.055 6.088 2.161 1.00 78.94 70 GLN A O 1
ATOM 552 N N . VAL A 1 71 ? 1.158 7.808 3.276 1.00 81.25 71 VAL A N 1
ATOM 553 C CA . VAL A 1 71 ? 1.201 8.764 2.160 1.00 81.25 71 VAL A CA 1
ATOM 554 C C . VAL A 1 71 ? 2.645 9.010 1.723 1.00 81.25 71 VAL A C 1
ATOM 556 O O . VAL A 1 71 ? 2.925 9.038 0.525 1.00 81.25 71 VAL A O 1
ATOM 559 N N . ARG A 1 72 ? 3.589 9.129 2.668 1.00 79.12 72 ARG A N 1
ATOM 560 C CA . ARG A 1 72 ? 5.020 9.236 2.336 1.00 79.12 72 ARG A CA 1
ATOM 561 C C . ARG A 1 72 ? 5.523 7.982 1.626 1.00 79.12 72 ARG A C 1
ATOM 563 O O . ARG A 1 72 ? 6.155 8.111 0.583 1.00 79.12 72 ARG A O 1
ATOM 570 N N . ALA A 1 73 ? 5.190 6.794 2.136 1.00 77.75 73 ALA A N 1
ATOM 571 C CA . ALA A 1 73 ? 5.548 5.532 1.487 1.00 77.75 73 ALA A CA 1
ATOM 572 C C . ALA A 1 73 ? 4.938 5.419 0.076 1.00 77.75 73 ALA A C 1
ATOM 574 O O . ALA A 1 73 ? 5.623 5.028 -0.867 1.00 77.75 73 ALA A O 1
ATOM 575 N N . TRP A 1 74 ? 3.682 5.839 -0.095 1.00 80.19 74 TRP A N 1
ATOM 576 C CA . TRP A 1 74 ? 2.995 5.918 -1.386 1.00 80.19 74 TRP A CA 1
ATOM 577 C C . TRP A 1 74 ? 3.765 6.777 -2.394 1.00 80.19 74 TRP A C 1
ATOM 579 O O . TRP A 1 74 ? 3.993 6.337 -3.520 1.00 80.19 74 TRP A O 1
ATOM 589 N N . GLN A 1 75 ? 4.236 7.964 -1.994 1.00 81.44 75 GLN A N 1
ATOM 590 C CA . GLN A 1 75 ? 5.052 8.816 -2.870 1.00 81.44 75 GLN A CA 1
ATOM 591 C C . GLN A 1 75 ? 6.371 8.142 -3.271 1.00 81.44 75 GLN A C 1
ATOM 593 O O . GLN A 1 75 ? 6.808 8.280 -4.413 1.00 81.44 75 GLN A O 1
ATOM 598 N N . THR A 1 76 ? 6.984 7.361 -2.378 1.00 84.31 76 THR A N 1
ATOM 599 C CA . THR A 1 76 ? 8.209 6.606 -2.681 1.00 84.31 76 THR A CA 1
ATOM 600 C C . THR A 1 76 ? 7.980 5.565 -3.782 1.00 84.31 76 THR A C 1
ATOM 602 O O . THR A 1 76 ? 8.817 5.430 -4.672 1.00 84.31 76 THR A O 1
ATOM 605 N N . TYR A 1 77 ? 6.831 4.881 -3.795 1.00 84.19 77 TYR A N 1
ATOM 606 C CA . TYR A 1 77 ? 6.489 3.903 -4.840 1.00 84.19 77 TYR A CA 1
ATOM 607 C C . TYR A 1 77 ? 5.966 4.525 -6.140 1.00 84.19 77 TYR A C 1
ATOM 609 O O . TYR A 1 77 ? 5.944 3.854 -7.174 1.00 84.19 77 TYR A O 1
ATOM 617 N N . ARG A 1 78 ? 5.576 5.802 -6.109 1.00 90.00 78 ARG A N 1
ATOM 618 C CA . ARG A 1 78 ? 5.143 6.556 -7.290 1.00 90.00 78 ARG A CA 1
ATOM 619 C C . ARG A 1 78 ? 6.310 6.915 -8.209 1.00 90.00 78 ARG A C 1
ATOM 621 O O . ARG A 1 78 ? 6.183 6.832 -9.428 1.00 90.00 78 ARG A O 1
ATOM 628 N N . GLN A 1 79 ? 7.451 7.302 -7.634 1.00 91.19 79 GLN A N 1
ATOM 629 C CA . GLN A 1 79 ? 8.619 7.785 -8.387 1.00 91.19 79 GLN A CA 1
ATOM 630 C C . GLN A 1 79 ? 9.136 6.804 -9.456 1.00 91.19 79 GLN A C 1
ATOM 632 O O . GLN A 1 79 ? 9.349 7.244 -10.585 1.00 91.19 79 GLN A O 1
ATOM 637 N N . PRO A 1 80 ? 9.293 5.494 -9.177 1.00 90.38 80 PRO A N 1
ATOM 638 C CA . PRO A 1 80 ? 9.728 4.542 -10.194 1.00 90.38 80 PRO A CA 1
ATOM 639 C C . PRO A 1 80 ? 8.743 4.429 -11.367 1.00 90.38 80 PRO A C 1
ATOM 641 O O . PRO A 1 80 ? 9.164 4.279 -12.512 1.00 90.38 80 PRO A O 1
ATOM 644 N N . MET A 1 81 ? 7.435 4.531 -11.098 1.00 92.00 81 MET A N 1
ATOM 645 C CA . MET A 1 81 ? 6.414 4.524 -12.146 1.00 92.00 81 MET A CA 1
ATOM 646 C C . MET A 1 81 ? 6.472 5.800 -12.990 1.00 92.00 81 MET A C 1
ATOM 648 O O . MET A 1 81 ? 6.433 5.732 -14.216 1.00 92.00 81 MET A O 1
ATOM 652 N N . ALA A 1 82 ? 6.615 6.959 -12.342 1.00 93.25 82 ALA A N 1
ATOM 653 C CA . ALA A 1 82 ? 6.780 8.231 -13.034 1.00 93.25 82 ALA A CA 1
ATOM 654 C C . ALA A 1 82 ? 8.028 8.225 -13.927 1.00 93.25 82 ALA A C 1
ATOM 656 O O . ALA A 1 82 ? 7.970 8.688 -15.062 1.00 93.25 82 ALA A O 1
ATOM 657 N N . TRP A 1 83 ? 9.133 7.636 -13.456 1.00 93.31 83 TRP A N 1
ATOM 658 C CA . TRP A 1 83 ? 10.315 7.427 -14.285 1.00 93.31 83 TRP A CA 1
ATOM 659 C C . TRP A 1 83 ? 10.012 6.510 -15.474 1.00 93.31 83 TRP A C 1
ATOM 661 O O . TRP A 1 83 ? 10.281 6.914 -16.602 1.00 93.31 83 TRP A O 1
ATOM 671 N N . LEU A 1 84 ? 9.387 5.341 -15.270 1.00 92.81 84 LEU A N 1
ATOM 672 C CA . LEU A 1 84 ? 9.006 4.427 -16.362 1.00 92.81 84 LEU A CA 1
ATOM 673 C C . LEU A 1 84 ? 8.140 5.107 -17.427 1.00 92.81 84 LEU A C 1
ATOM 675 O O . LEU A 1 84 ? 8.347 4.861 -18.610 1.00 92.81 84 LEU A O 1
ATOM 679 N N . ALA A 1 85 ? 7.232 5.999 -17.026 1.00 93.25 85 ALA A N 1
ATOM 680 C CA . ALA A 1 85 ? 6.381 6.761 -17.941 1.00 93.25 85 ALA A CA 1
ATOM 681 C C . ALA A 1 85 ? 7.150 7.734 -18.849 1.00 93.25 85 ALA A C 1
ATOM 683 O O . ALA A 1 85 ? 6.641 8.095 -19.909 1.00 93.25 85 ALA A O 1
ATOM 684 N N . THR A 1 86 ? 8.366 8.140 -18.466 1.00 93.31 86 THR A N 1
ATOM 685 C CA . THR A 1 86 ? 9.269 8.940 -19.320 1.00 93.31 86 THR A CA 1
ATOM 686 C C . THR A 1 86 ? 10.126 8.097 -20.254 1.00 93.31 86 THR A C 1
ATOM 688 O O . THR A 1 86 ? 10.766 8.631 -21.160 1.00 93.31 86 THR A O 1
ATOM 691 N N . GLN A 1 87 ? 10.182 6.787 -20.024 1.00 92.88 87 GLN A N 1
ATOM 692 C CA . GLN A 1 87 ? 10.995 5.890 -20.820 1.00 92.88 87 GLN A CA 1
ATOM 693 C C . GLN A 1 87 ? 10.200 5.359 -22.016 1.00 92.88 87 GLN A C 1
ATOM 695 O O . GLN A 1 87 ? 8.968 5.367 -22.006 1.00 92.88 87 GLN A O 1
ATOM 700 N N . PRO A 1 88 ? 10.872 4.869 -23.070 1.00 90.81 88 PRO A N 1
ATOM 701 C CA . PRO A 1 88 ? 10.149 4.311 -24.197 1.00 90.81 88 PRO A CA 1
ATOM 702 C C . PRO A 1 88 ? 9.358 3.066 -23.780 1.00 90.81 88 PRO A C 1
ATOM 704 O O . PRO A 1 88 ? 9.885 2.172 -23.116 1.00 90.81 88 PRO A O 1
ATOM 707 N N . VAL A 1 89 ? 8.106 2.998 -24.226 1.00 90.06 89 VAL A N 1
ATOM 708 C CA . VAL A 1 89 ? 7.160 1.939 -23.856 1.00 90.06 89 VAL A CA 1
ATOM 709 C C . VAL A 1 89 ? 7.756 0.545 -24.097 1.00 90.06 89 VAL A C 1
ATOM 711 O O . VAL A 1 89 ? 8.386 0.274 -25.126 1.00 90.06 89 VAL A O 1
ATOM 714 N N . GLY A 1 90 ? 7.560 -0.355 -23.133 1.00 90.12 90 GLY A N 1
ATOM 715 C CA . GLY A 1 90 ? 7.996 -1.741 -23.231 1.00 90.12 90 GLY A CA 1
ATOM 716 C C . GLY A 1 90 ? 7.580 -2.589 -22.025 1.00 90.12 90 GLY A C 1
ATOM 717 O O . GLY A 1 90 ? 7.239 -2.044 -20.975 1.00 90.12 90 GLY A O 1
ATOM 718 N N . PRO A 1 91 ? 7.609 -3.925 -22.160 1.00 92.88 91 PRO A N 1
ATOM 719 C CA . PRO A 1 91 ? 7.225 -4.837 -21.089 1.00 92.88 91 PRO A CA 1
ATOM 720 C C . PRO A 1 91 ? 8.193 -4.776 -19.899 1.00 92.88 91 PRO A C 1
ATOM 722 O O . PRO A 1 91 ? 9.419 -4.749 -20.065 1.00 92.88 91 PRO A O 1
ATOM 725 N N . VAL A 1 92 ? 7.617 -4.794 -18.698 1.00 93.19 92 VAL A N 1
ATOM 726 C CA . VAL A 1 92 ? 8.284 -4.686 -17.397 1.00 93.19 92 VAL A CA 1
ATOM 727 C C . VAL A 1 92 ? 8.136 -6.005 -16.640 1.00 93.19 92 VAL A C 1
ATOM 729 O O . VAL A 1 92 ? 7.026 -6.508 -16.468 1.00 93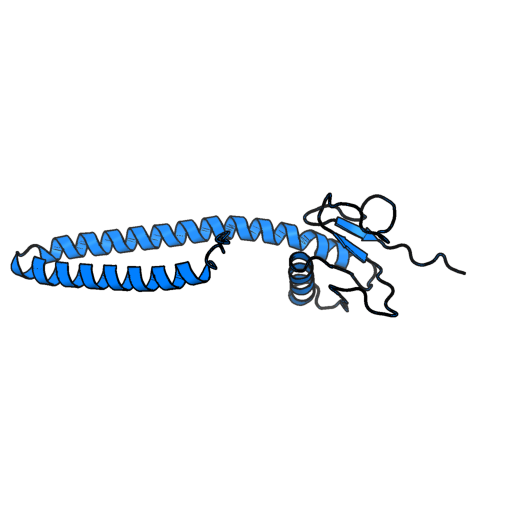.19 92 VAL A O 1
ATOM 732 N N . LEU A 1 93 ? 9.249 -6.550 -16.152 1.00 92.25 93 LEU A N 1
ATOM 733 C CA . LEU A 1 93 ? 9.264 -7.703 -15.254 1.00 92.25 93 L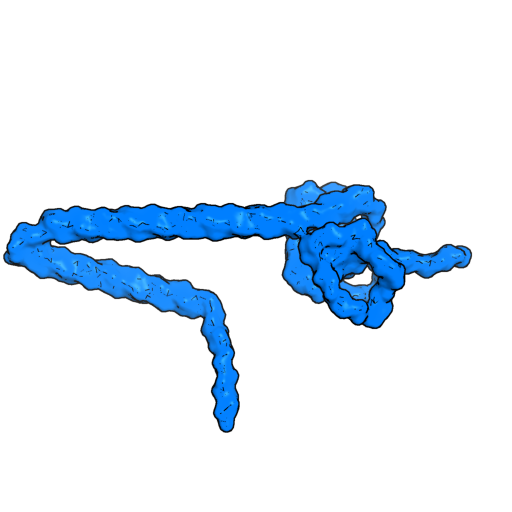EU A CA 1
ATOM 734 C C . LEU A 1 93 ? 9.483 -7.230 -13.811 1.00 92.25 93 LEU A C 1
ATOM 736 O O . LEU A 1 93 ? 10.526 -6.661 -13.494 1.00 92.25 93 LEU A O 1
ATOM 740 N N . ALA A 1 94 ? 8.514 -7.482 -12.936 1.00 92.00 94 ALA A N 1
ATOM 741 C CA . ALA A 1 94 ? 8.513 -7.123 -11.522 1.00 92.00 94 ALA A CA 1
ATOM 742 C C . ALA A 1 94 ? 8.202 -8.360 -10.654 1.00 92.00 94 ALA A C 1
ATOM 744 O O . ALA A 1 94 ? 7.065 -8.543 -10.226 1.00 92.00 94 ALA A O 1
ATOM 745 N N . PRO A 1 95 ? 9.203 -9.213 -10.363 1.00 86.25 95 PRO A N 1
ATOM 746 C CA . PRO A 1 95 ? 8.996 -10.507 -9.712 1.00 86.25 95 PRO A CA 1
ATOM 747 C C . PRO A 1 95 ? 8.642 -10.424 -8.228 1.00 86.25 95 PRO A C 1
ATOM 749 O O . PRO A 1 95 ? 8.207 -11.402 -7.624 1.00 86.25 95 PRO A O 1
ATOM 752 N N . VAL A 1 96 ? 8.831 -9.260 -7.611 1.00 87.50 96 VAL A N 1
ATOM 753 C CA . VAL A 1 96 ? 8.431 -9.035 -6.225 1.00 87.50 96 VAL A CA 1
ATOM 754 C C . VAL A 1 96 ? 6.999 -8.520 -6.214 1.00 87.50 96 VAL A C 1
ATOM 756 O O . VAL A 1 96 ? 6.730 -7.394 -6.635 1.00 87.50 96 VAL A O 1
ATOM 759 N N . LEU A 1 97 ? 6.102 -9.346 -5.675 1.00 85.19 97 LEU A N 1
ATOM 760 C CA . LEU A 1 97 ? 4.654 -9.136 -5.663 1.00 85.19 97 LEU A CA 1
ATOM 761 C C . LEU A 1 97 ? 4.244 -7.726 -5.198 1.00 85.19 97 LEU A C 1
ATOM 763 O O . LEU A 1 97 ? 3.402 -7.080 -5.814 1.00 85.19 97 LEU A O 1
ATOM 767 N N . VAL A 1 98 ? 4.871 -7.220 -4.133 1.00 86.00 98 VAL A N 1
ATOM 768 C CA . VAL A 1 98 ? 4.578 -5.883 -3.589 1.00 86.00 98 VAL A CA 1
ATOM 769 C C . VAL A 1 98 ? 4.846 -4.784 -4.625 1.00 86.00 98 VAL A C 1
ATOM 771 O O . VAL A 1 98 ? 4.006 -3.911 -4.824 1.00 86.00 98 VAL A O 1
ATOM 774 N N . TYR A 1 99 ? 5.977 -4.836 -5.332 1.00 87.44 99 TYR A N 1
ATOM 775 C CA . TYR A 1 99 ? 6.329 -3.821 -6.331 1.00 87.44 99 TYR A CA 1
ATOM 776 C C . TYR A 1 99 ? 5.447 -3.921 -7.569 1.00 87.44 99 TYR A C 1
ATOM 778 O O . TYR A 1 99 ? 5.045 -2.898 -8.117 1.00 87.44 99 TYR A O 1
ATOM 786 N N . GLN A 1 100 ? 5.093 -5.143 -7.973 1.00 90.25 100 GLN A N 1
ATOM 787 C CA . GLN A 1 100 ? 4.145 -5.368 -9.057 1.00 90.25 100 GLN A CA 1
ATOM 788 C C . GLN A 1 100 ? 2.798 -4.697 -8.771 1.00 90.25 100 GLN A C 1
ATOM 790 O O . GLN A 1 100 ? 2.259 -4.025 -9.651 1.00 90.25 100 GLN A O 1
ATOM 795 N N . TYR A 1 101 ? 2.260 -4.850 -7.555 1.00 91.12 101 TYR A N 1
ATOM 796 C CA . TYR A 1 101 ? 0.993 -4.223 -7.182 1.00 91.12 101 TYR A CA 1
ATOM 797 C C . TYR A 1 101 ? 1.059 -2.701 -7.259 1.00 91.12 101 TYR A C 1
ATOM 799 O O . TYR A 1 101 ? 0.174 -2.100 -7.866 1.00 91.12 101 TYR A O 1
ATOM 807 N N . TYR A 1 102 ? 2.107 -2.080 -6.711 1.00 90.69 102 TYR A N 1
ATOM 808 C CA . TYR A 1 102 ? 2.262 -0.626 -6.789 1.00 90.69 102 TYR A CA 1
ATOM 809 C C . TYR A 1 102 ? 2.413 -0.141 -8.231 1.00 90.69 102 TYR A C 1
ATOM 811 O O . TYR A 1 102 ? 1.712 0.781 -8.641 1.00 90.69 102 TYR A O 1
ATOM 819 N N . LEU A 1 103 ? 3.266 -0.790 -9.026 1.00 91.44 103 LEU A N 1
ATOM 820 C CA . LEU A 1 103 ? 3.466 -0.424 -10.427 1.00 91.44 103 LEU A CA 1
ATOM 821 C C . LEU A 1 103 ? 2.171 -0.534 -11.234 1.00 91.44 103 LEU A C 1
ATOM 823 O O . LEU A 1 103 ? 1.808 0.411 -11.925 1.00 91.44 103 LEU A O 1
ATOM 827 N N . ARG A 1 104 ? 1.432 -1.644 -11.104 1.00 92.75 104 ARG A N 1
ATOM 828 C CA . ARG A 1 104 ? 0.127 -1.812 -11.764 1.00 92.75 104 ARG A CA 1
ATOM 829 C C . ARG A 1 104 ? -0.888 -0.782 -11.286 1.00 92.75 104 ARG A C 1
ATOM 831 O O . ARG A 1 104 ? -1.621 -0.234 -12.103 1.00 92.75 104 ARG A O 1
ATOM 838 N N . PHE A 1 105 ? -0.926 -0.500 -9.986 1.00 92.81 105 PHE A N 1
ATOM 839 C CA . PHE A 1 105 ? -1.820 0.514 -9.447 1.00 92.81 105 PHE A CA 1
ATOM 840 C C . PHE A 1 105 ? -1.560 1.872 -10.102 1.00 92.81 105 PHE A C 1
ATOM 842 O O . PHE A 1 105 ? -2.484 2.443 -10.670 1.00 92.81 105 PHE A O 1
ATOM 849 N N . PHE A 1 106 ? -0.322 2.370 -10.084 1.00 92.50 106 PHE A N 1
ATOM 850 C CA . PHE A 1 106 ? -0.000 3.687 -10.643 1.00 92.50 106 PHE A CA 1
ATOM 851 C C . PHE A 1 106 ? -0.103 3.738 -12.170 1.00 92.50 106 PHE A C 1
ATOM 853 O O . PHE A 1 106 ? -0.559 4.740 -12.721 1.00 92.50 106 PHE A O 1
ATOM 860 N N . ALA A 1 107 ? 0.251 2.649 -12.855 1.00 92.25 107 ALA A N 1
ATOM 861 C CA . ALA A 1 107 ? 0.026 2.485 -14.287 1.00 92.25 107 ALA A CA 1
ATOM 862 C C . ALA A 1 107 ? -1.443 2.718 -14.668 1.00 92.25 107 ALA A C 1
ATOM 864 O O . ALA A 1 107 ? -1.729 3.441 -15.619 1.00 92.25 107 ALA A O 1
ATOM 865 N N . HIS A 1 108 ? -2.381 2.163 -13.895 1.00 90.44 108 HIS A N 1
ATOM 866 C CA . HIS A 1 108 ? -3.813 2.280 -14.173 1.00 90.44 108 HIS A CA 1
ATOM 867 C C . HIS A 1 108 ? -4.483 3.512 -13.553 1.00 90.44 108 HIS A C 1
ATOM 869 O O . HIS A 1 108 ? -5.540 3.930 -14.027 1.00 90.44 108 HIS A O 1
ATOM 875 N N . THR A 1 109 ? -3.930 4.111 -12.500 1.00 91.75 109 THR A N 1
ATOM 876 C CA . THR A 1 109 ? -4.549 5.284 -11.867 1.00 91.75 109 THR A CA 1
ATOM 877 C C . THR A 1 109 ? -4.053 6.600 -12.446 1.00 91.75 109 THR A C 1
ATOM 879 O O . THR A 1 109 ? -4.894 7.472 -12.668 1.00 91.75 109 THR A O 1
ATOM 882 N N . GLU A 1 110 ? -2.756 6.718 -12.746 1.00 91.44 110 GLU A N 1
ATOM 883 C CA . GLU A 1 110 ? -2.103 7.975 -13.142 1.00 91.44 110 GLU A CA 1
ATOM 884 C C . GLU A 1 110 ? -1.618 7.998 -14.600 1.00 91.44 110 GLU A C 1
ATOM 886 O O . GLU A 1 110 ? -1.704 9.038 -15.244 1.00 91.44 110 GLU A O 1
ATOM 891 N N . PHE A 1 111 ? -1.147 6.871 -15.146 1.00 89.94 111 PHE A N 1
ATOM 892 C CA . PHE A 1 111 ? -0.515 6.814 -16.476 1.00 89.94 111 PHE A CA 1
ATOM 893 C C . PHE A 1 111 ? -1.334 6.004 -17.490 1.00 89.94 111 PHE A C 1
ATOM 895 O O . PHE A 1 111 ? -0.808 5.137 -18.184 1.00 89.94 111 PHE A O 1
ATOM 902 N N . ARG A 1 112 ? -2.638 6.277 -17.571 1.00 88.50 112 ARG A N 1
ATOM 903 C CA . ARG A 1 112 ? -3.623 5.431 -18.276 1.00 88.50 112 ARG A CA 1
ATOM 904 C C . ARG A 1 112 ? -3.421 5.308 -19.782 1.00 88.50 112 ARG A C 1
ATOM 906 O O . ARG A 1 112 ? -3.834 4.309 -20.359 1.00 88.50 112 ARG A O 1
ATOM 913 N N . ASP A 1 113 ? -2.795 6.304 -20.396 1.00 87.50 113 ASP A N 1
ATOM 914 C CA . ASP A 1 113 ? -2.707 6.410 -21.854 1.00 87.50 113 ASP A CA 1
ATOM 915 C C . ASP A 1 113 ? -1.579 5.557 -22.460 1.00 87.50 113 ASP A C 1
ATOM 917 O O . ASP A 1 113 ? -1.472 5.443 -23.680 1.00 87.50 113 ASP A O 1
ATOM 921 N N . GLN A 1 114 ? -0.733 4.934 -21.629 1.00 86.44 114 GLN A N 1
ATOM 922 C CA . GLN A 1 114 ? 0.341 4.052 -22.089 1.00 86.44 114 GLN A CA 1
ATOM 923 C C . GLN A 1 114 ? -0.065 2.571 -21.968 1.00 86.44 114 GLN A C 1
ATOM 925 O O . GLN A 1 114 ? -0.639 2.164 -20.954 1.00 86.44 114 GLN A O 1
ATOM 930 N N . PRO A 1 115 ? 0.248 1.722 -22.965 1.00 88.62 115 PRO A N 1
ATOM 931 C CA . PRO A 1 115 ? -0.068 0.300 -22.905 1.00 88.62 115 PRO A CA 1
ATOM 932 C C . PRO A 1 115 ? 0.941 -0.431 -22.008 1.00 88.62 115 PRO A C 1
ATOM 934 O O . PRO A 1 115 ? 1.988 -0.905 -22.452 1.00 88.62 115 PRO A O 1
ATOM 937 N N . TRP A 1 116 ? 0.620 -0.513 -20.719 1.00 91.38 116 TRP A N 1
ATOM 938 C CA . TRP A 1 116 ? 1.460 -1.165 -19.719 1.00 91.38 116 TRP A CA 1
ATOM 939 C C . TRP A 1 116 ? 1.380 -2.690 -19.789 1.00 91.38 116 TRP A C 1
ATOM 941 O O . TRP A 1 116 ? 0.305 -3.278 -19.681 1.00 91.38 116 TRP A O 1
ATOM 951 N N . VAL A 1 117 ? 2.540 -3.343 -19.875 1.00 92.81 117 VAL A N 1
ATOM 952 C CA . VAL A 1 117 ? 2.679 -4.797 -19.707 1.00 92.81 117 VAL A CA 1
ATOM 953 C C . VAL A 1 117 ? 3.605 -5.039 -18.524 1.00 92.81 117 VAL A C 1
ATOM 955 O O . VAL A 1 117 ? 4.808 -4.822 -18.629 1.00 92.81 117 VAL A O 1
ATOM 958 N N . ILE A 1 118 ? 3.033 -5.438 -17.386 1.00 93.25 118 ILE A N 1
ATOM 959 C CA . ILE A 1 118 ? 3.759 -5.625 -16.123 1.00 93.25 118 ILE A CA 1
ATOM 960 C C . ILE A 1 118 ? 3.513 -7.042 -15.621 1.00 93.25 118 ILE A C 1
ATOM 962 O O . ILE A 1 118 ? 2.400 -7.364 -15.194 1.00 93.25 118 ILE A O 1
ATOM 966 N N . ASP A 1 119 ? 4.553 -7.869 -15.637 1.00 91.44 119 ASP A N 1
ATOM 967 C CA . ASP A 1 119 ? 4.497 -9.281 -15.261 1.00 91.44 119 ASP A CA 1
ATOM 968 C C . ASP A 1 119 ? 5.287 -9.564 -13.986 1.00 91.44 119 ASP A C 1
ATOM 970 O O . ASP A 1 119 ? 6.316 -8.949 -13.735 1.00 91.44 119 ASP A O 1
ATOM 974 N N . ASP A 1 120 ? 4.818 -10.515 -13.185 1.00 90.12 120 ASP A N 1
ATOM 975 C CA . ASP A 1 120 ? 5.529 -11.078 -12.029 1.00 90.12 120 ASP A CA 1
ATOM 976 C C . ASP A 1 120 ? 6.451 -12.233 -12.409 1.00 90.12 120 ASP A C 1
ATOM 978 O O . ASP A 1 120 ? 7.416 -12.524 -11.707 1.00 90.12 120 ASP A O 1
ATOM 982 N N . GLN A 1 121 ? 6.179 -12.897 -13.526 1.00 88.50 121 GLN A N 1
ATOM 983 C CA . GLN A 1 121 ? 6.980 -14.017 -13.995 1.00 88.50 121 GLN A CA 1
ATOM 984 C C . GLN A 1 121 ? 7.365 -13.816 -15.457 1.00 88.50 121 GLN A C 1
ATOM 986 O O . GLN A 1 121 ? 6.560 -13.285 -16.228 1.00 88.50 121 GLN A O 1
ATOM 991 N N . PRO A 1 122 ? 8.573 -14.244 -15.867 1.00 86.88 122 PRO A N 1
ATOM 992 C CA . PRO A 1 122 ? 8.964 -14.185 -17.264 1.00 86.88 122 PRO A CA 1
ATOM 993 C C . PRO A 1 122 ? 8.009 -15.017 -18.126 1.00 86.88 122 PRO A C 1
ATOM 995 O O . PRO A 1 122 ? 7.856 -16.220 -17.909 1.00 86.88 122 PRO A O 1
ATOM 998 N N . ARG A 1 123 ? 7.390 -14.395 -19.129 1.00 88.00 123 ARG A N 1
ATOM 999 C CA . ARG A 1 123 ? 6.551 -15.093 -20.107 1.00 88.00 123 ARG A CA 1
ATOM 1000 C C . ARG A 1 123 ? 7.382 -15.596 -21.294 1.00 88.00 123 ARG A C 1
ATOM 1002 O O . ARG A 1 123 ? 8.223 -14.849 -21.805 1.00 88.00 123 ARG A O 1
ATOM 1009 N N . PRO A 1 124 ? 7.128 -16.820 -21.794 1.00 86.44 124 PRO A N 1
ATOM 1010 C CA . PRO A 1 124 ? 7.765 -17.313 -23.010 1.00 86.44 124 PRO A CA 1
ATOM 1011 C C . PRO A 1 124 ? 7.540 -16.364 -24.196 1.00 86.44 124 PRO A C 1
ATOM 1013 O O . PRO A 1 124 ? 6.422 -15.919 -24.439 1.00 86.44 124 PRO A O 1
ATOM 1016 N N . GLY A 1 125 ? 8.608 -16.045 -24.932 1.00 85.81 125 GLY A N 1
ATOM 1017 C CA . GLY A 1 125 ? 8.550 -15.184 -26.122 1.00 85.81 125 GLY A CA 1
ATOM 1018 C C . GLY A 1 125 ? 8.479 -13.673 -25.853 1.00 85.81 125 GLY A C 1
ATOM 1019 O O . GLY A 1 125 ? 8.594 -12.895 -26.798 1.00 85.81 125 GLY A O 1
ATOM 1020 N N . VAL A 1 126 ? 8.355 -13.232 -24.595 1.00 87.81 126 VAL A N 1
ATOM 1021 C CA . VAL A 1 126 ? 8.336 -11.804 -24.244 1.00 87.81 126 VAL A CA 1
ATOM 1022 C C . VAL A 1 126 ? 9.752 -11.305 -23.970 1.00 87.81 126 VAL A C 1
ATOM 1024 O O . VAL A 1 126 ? 10.465 -11.822 -23.112 1.00 87.81 126 VAL A O 1
ATOM 1027 N N . ARG A 1 127 ? 10.164 -10.260 -24.693 1.00 87.94 127 ARG A N 1
ATOM 1028 C CA . ARG A 1 127 ? 11.436 -9.566 -24.455 1.00 87.94 127 ARG A CA 1
ATOM 1029 C C . ARG A 1 127 ? 11.210 -8.386 -23.521 1.00 87.94 127 ARG A C 1
ATOM 1031 O O . ARG A 1 127 ? 10.811 -7.317 -23.973 1.00 87.94 127 ARG A O 1
ATOM 1038 N N . TYR A 1 128 ? 11.456 -8.594 -22.231 1.00 89.00 128 TYR A N 1
ATOM 1039 C CA . TYR A 1 128 ? 11.360 -7.542 -21.220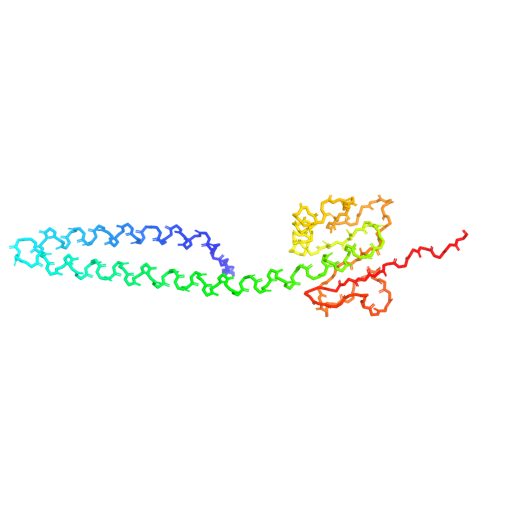 1.00 89.00 128 TYR A CA 1
ATOM 1040 C C . TYR A 1 128 ? 12.387 -6.443 -21.469 1.00 89.00 128 TYR A C 1
ATOM 1042 O O . TYR A 1 128 ? 13.566 -6.723 -21.674 1.00 89.00 128 TYR A O 1
ATOM 1050 N N . ARG A 1 129 ? 11.925 -5.192 -21.440 1.00 91.12 129 ARG A N 1
ATOM 1051 C CA . ARG A 1 129 ? 12.774 -4.003 -21.569 1.00 91.12 129 ARG A CA 1
ATOM 1052 C C . ARG A 1 129 ? 13.266 -3.519 -20.211 1.00 91.12 129 ARG A C 1
ATOM 1054 O O . ARG A 1 129 ? 14.379 -3.009 -20.104 1.00 91.12 129 ARG A O 1
ATOM 1061 N N . TYR A 1 130 ? 12.444 -3.709 -19.182 1.00 92.56 130 TYR A N 1
ATOM 1062 C CA . TYR A 1 130 ? 12.723 -3.265 -17.823 1.00 92.56 130 TYR A CA 1
ATOM 1063 C C . TYR A 1 130 ? 12.619 -4.425 -16.841 1.00 92.56 130 TYR A C 1
ATOM 1065 O O . TYR A 1 130 ? 11.694 -5.235 -16.918 1.00 92.56 130 TYR A O 1
ATOM 1073 N N . LEU A 1 131 ? 13.552 -4.471 -15.894 1.00 91.44 131 LEU A N 1
ATOM 1074 C CA . LEU A 1 131 ? 13.551 -5.402 -14.772 1.00 91.44 131 LEU A CA 1
ATOM 1075 C C . LEU A 1 131 ? 13.530 -4.618 -13.461 1.00 91.44 131 LEU A C 1
ATOM 1077 O O . LEU A 1 131 ? 14.398 -3.780 -13.229 1.00 91.44 131 LEU A O 1
ATOM 1081 N N . VAL A 1 132 ? 12.572 -4.928 -12.594 1.00 91.19 132 VAL A N 1
ATOM 1082 C CA . VAL A 1 132 ? 12.369 -4.272 -11.299 1.00 91.19 132 VAL A CA 1
ATOM 1083 C C . VAL A 1 132 ? 12.848 -5.180 -10.174 1.00 91.19 132 VAL A C 1
ATOM 1085 O O . VAL A 1 132 ? 12.479 -6.352 -10.121 1.00 91.19 132 VAL A O 1
ATOM 1088 N N . ARG A 1 133 ? 13.671 -4.667 -9.259 1.00 87.38 133 ARG A N 1
ATOM 1089 C CA . ARG A 1 133 ? 14.271 -5.455 -8.169 1.00 87.38 133 ARG A CA 1
ATOM 1090 C C . ARG A 1 133 ? 14.314 -4.672 -6.857 1.00 87.38 133 ARG A C 1
ATOM 1092 O O . ARG A 1 133 ? 14.340 -3.448 -6.892 1.00 87.38 133 ARG A O 1
ATOM 1099 N N . PRO A 1 134 ? 14.362 -5.349 -5.693 1.00 84.44 134 PRO A N 1
ATOM 1100 C CA . PRO A 1 134 ? 14.616 -4.667 -4.428 1.00 84.44 134 PRO A CA 1
ATOM 1101 C C . PRO A 1 134 ? 15.912 -3.861 -4.506 1.00 84.44 134 PRO A C 1
ATOM 1103 O O . PRO A 1 134 ? 16.924 -4.392 -4.977 1.00 84.44 134 PRO A O 1
ATOM 1106 N N . ALA A 1 135 ? 15.877 -2.618 -4.026 1.00 82.81 135 ALA A N 1
ATOM 1107 C CA . ALA A 1 135 ? 17.063 -1.776 -3.963 1.00 82.81 135 ALA A CA 1
ATOM 1108 C C . ALA A 1 135 ? 18.160 -2.463 -3.133 1.00 82.81 135 ALA A C 1
ATOM 1110 O O . ALA A 1 135 ? 17.904 -2.925 -2.019 1.00 82.81 135 ALA A O 1
ATOM 1111 N N . GLY A 1 136 ? 19.364 -2.602 -3.697 1.00 78.38 136 GLY A N 1
ATOM 1112 C CA . GLY A 1 136 ? 20.481 -3.293 -3.031 1.00 78.38 136 GLY A CA 1
ATOM 1113 C C . GLY A 1 136 ? 20.318 -4.817 -2.883 1.00 78.38 136 GLY A C 1
ATOM 1114 O O . GLY A 1 136 ? 21.073 -5.458 -2.151 1.00 78.38 136 GLY A O 1
ATOM 1115 N N . GLY A 1 137 ? 19.343 -5.426 -3.565 1.00 72.25 137 GLY A N 1
ATOM 1116 C CA . GLY A 1 137 ? 19.122 -6.872 -3.542 1.00 72.25 137 GLY A CA 1
ATOM 1117 C C . GLY A 1 137 ? 20.223 -7.674 -4.252 1.00 72.25 137 GLY A C 1
ATOM 1118 O O . GLY A 1 137 ? 20.838 -7.217 -5.220 1.00 72.25 137 GLY A O 1
ATOM 1119 N N . ARG A 1 138 ? 20.436 -8.929 -3.821 1.00 69.00 138 ARG A N 1
ATOM 1120 C CA . ARG A 1 138 ? 21.426 -9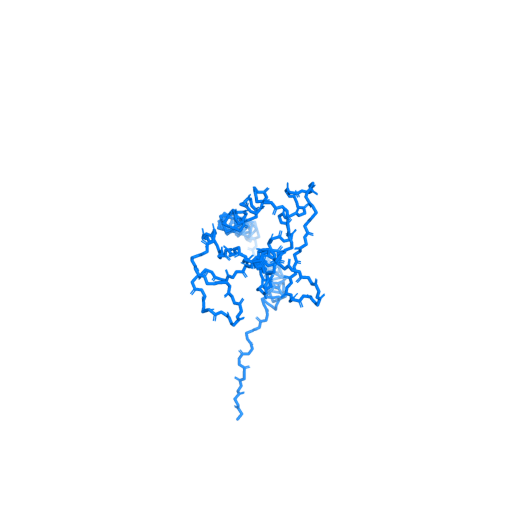.840 -4.431 1.00 69.00 138 ARG A CA 1
ATOM 1121 C C . ARG A 1 138 ? 21.180 -10.017 -5.935 1.00 69.00 138 ARG A C 1
ATOM 1123 O O . ARG A 1 138 ? 20.018 -10.218 -6.303 1.00 69.00 138 ARG A O 1
ATOM 1130 N N . PRO A 1 139 ? 22.227 -9.970 -6.787 1.00 66.62 139 PRO A N 1
ATOM 1131 C CA . PRO A 1 139 ? 22.123 -10.248 -8.219 1.00 66.62 139 PRO A CA 1
ATOM 1132 C C . PRO A 1 139 ? 21.387 -11.563 -8.478 1.00 66.62 139 PRO A C 1
ATOM 1134 O O . PRO A 1 139 ? 21.679 -12.575 -7.844 1.00 66.62 139 PRO A O 1
ATOM 1137 N N . VAL A 1 140 ? 20.420 -11.538 -9.391 1.00 65.38 140 VAL A N 1
ATOM 1138 C CA . VAL A 1 140 ? 19.667 -12.729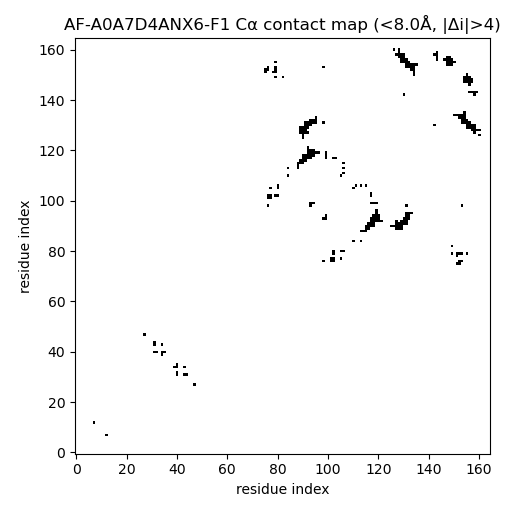 -9.808 1.00 65.38 140 VAL A CA 1
ATOM 1139 C C . VAL A 1 140 ? 20.268 -13.224 -11.128 1.00 65.38 140 VAL A C 1
ATOM 1141 O O . VAL A 1 140 ? 20.656 -12.385 -11.946 1.00 65.38 140 VAL A O 1
ATOM 1144 N N . PRO A 1 141 ? 20.371 -14.545 -11.368 1.00 57.31 141 PRO A N 1
ATOM 1145 C CA . PRO A 1 141 ? 20.842 -15.072 -12.647 1.00 57.31 141 PRO A CA 1
ATOM 1146 C C . PRO A 1 141 ? 20.064 -14.474 -13.827 1.00 57.31 141 PRO A C 1
ATOM 1148 O O . PRO A 1 141 ? 18.835 -14.450 -13.813 1.00 57.31 141 PRO A O 1
ATOM 1151 N N . GLY A 1 142 ? 20.780 -13.962 -14.831 1.00 62.88 142 GLY A N 1
ATOM 1152 C CA . GLY A 1 142 ? 20.183 -13.292 -15.994 1.00 62.88 142 GLY A CA 1
ATOM 1153 C C . GLY A 1 142 ? 19.841 -11.810 -15.795 1.00 62.88 142 GLY A C 1
ATOM 1154 O O . GLY A 1 142 ? 19.325 -11.186 -16.719 1.00 62.88 142 GLY A O 1
ATOM 1155 N N . ALA A 1 143 ? 20.135 -11.221 -14.629 1.00 65.81 143 ALA A N 1
ATOM 1156 C CA . ALA A 1 143 ? 20.036 -9.776 -14.456 1.00 65.81 143 ALA A CA 1
ATOM 1157 C C . ALA A 1 143 ? 21.061 -9.057 -15.358 1.00 65.81 143 ALA A C 1
ATOM 1159 O O . ALA A 1 143 ? 22.208 -9.506 -15.455 1.00 65.81 143 ALA A O 1
ATOM 1160 N N . PRO A 1 144 ? 20.674 -7.947 -16.010 1.00 69.00 144 PRO A N 1
ATOM 1161 C CA . PRO A 1 144 ? 21.589 -7.183 -16.845 1.00 69.00 144 PRO A CA 1
ATOM 1162 C C . PRO A 1 144 ? 22.774 -6.656 -16.015 1.00 69.00 144 PRO A C 1
ATOM 1164 O O . PRO A 1 144 ? 22.574 -6.206 -14.881 1.00 69.00 144 PRO A O 1
ATOM 1167 N N . PRO A 1 145 ? 24.009 -6.726 -16.545 1.00 68.75 145 PRO A N 1
ATOM 1168 C CA . PRO A 1 145 ? 25.182 -6.200 -15.863 1.00 68.75 145 PRO A CA 1
ATOM 1169 C C . PRO A 1 145 ? 25.147 -4.666 -15.837 1.00 68.75 145 PRO A C 1
ATOM 1171 O O . PRO A 1 145 ? 24.768 -4.035 -16.822 1.00 68.75 145 PRO A O 1
ATOM 1174 N N . GLY A 1 146 ? 25.590 -4.073 -14.728 1.00 75.75 146 GLY A N 1
ATOM 1175 C CA . GLY A 1 146 ? 25.724 -2.621 -14.578 1.00 75.75 146 GLY A CA 1
ATOM 1176 C C . GLY A 1 146 ? 24.848 -2.018 -13.475 1.00 75.75 146 GLY A C 1
ATOM 1177 O O . GLY A 1 146 ? 24.108 -2.737 -12.798 1.00 75.75 146 GLY A O 1
ATOM 1178 N N . PRO A 1 147 ? 24.970 -0.699 -13.246 1.00 84.94 147 PRO A N 1
ATOM 1179 C CA . PRO A 1 147 ? 24.141 0.009 -12.280 1.00 84.94 147 PRO A CA 1
ATOM 1180 C C . PRO A 1 147 ? 22.673 0.044 -12.739 1.00 84.94 147 PRO A C 1
ATOM 1182 O O . PRO A 1 147 ? 22.396 -0.042 -13.939 1.00 84.94 147 PRO A O 1
ATOM 1185 N N . PRO A 1 148 ? 21.718 0.186 -11.806 1.00 89.31 148 PRO A N 1
ATOM 1186 C CA . PRO A 1 148 ? 20.329 0.395 -12.177 1.00 89.31 148 PRO A CA 1
ATOM 1187 C C . PRO A 1 148 ? 20.168 1.722 -12.930 1.00 89.31 148 PRO A C 1
ATOM 1189 O O . PRO A 1 148 ? 20.836 2.711 -12.634 1.00 89.31 148 PRO A O 1
ATOM 1192 N N . ALA A 1 149 ? 19.252 1.744 -13.895 1.00 90.88 149 ALA A N 1
ATOM 1193 C CA . ALA A 1 149 ? 18.879 2.954 -14.624 1.00 90.88 149 ALA A CA 1
ATOM 1194 C C . ALA A 1 149 ? 18.035 3.911 -13.763 1.00 90.88 149 ALA A C 1
ATOM 1196 O O . ALA A 1 149 ? 18.002 5.112 -14.020 1.00 90.88 149 ALA A O 1
ATOM 1197 N N . PHE A 1 150 ? 17.378 3.380 -12.730 1.00 91.44 150 PHE A N 1
ATOM 1198 C CA . PHE A 1 150 ? 16.692 4.148 -11.698 1.00 91.44 150 PHE A CA 1
ATOM 1199 C C . PHE A 1 150 ? 16.943 3.523 -10.324 1.00 91.44 150 PHE A C 1
ATOM 1201 O O . PHE A 1 150 ? 16.790 2.311 -10.168 1.00 91.44 150 PHE A O 1
ATOM 1208 N N . HIS A 1 151 ? 17.270 4.358 -9.336 1.00 91.00 151 HIS A N 1
ATOM 1209 C CA . HIS A 1 151 ? 17.465 3.968 -7.941 1.00 91.00 151 HIS A CA 1
ATOM 1210 C C . HIS A 1 151 ? 16.465 4.708 -7.040 1.00 91.00 151 HIS A C 1
ATOM 1212 O O . HIS A 1 151 ? 16.311 5.924 -7.155 1.00 91.00 151 HIS A O 1
ATOM 1218 N N . GLY A 1 152 ? 15.789 3.986 -6.144 1.00 87.25 152 GLY A N 1
ATOM 1219 C CA . GLY A 1 152 ? 14.759 4.540 -5.261 1.00 87.25 152 GLY A CA 1
ATOM 1220 C C . GLY A 1 152 ? 14.146 3.474 -4.353 1.00 87.25 152 GLY A C 1
ATOM 1221 O O . GLY A 1 152 ? 14.866 2.667 -3.774 1.00 87.25 152 GLY A O 1
ATOM 1222 N N . ALA A 1 153 ? 12.810 3.437 -4.249 1.00 84.38 153 ALA A N 1
ATOM 1223 C CA . ALA A 1 153 ? 12.092 2.396 -3.492 1.00 84.38 153 ALA A CA 1
ATOM 1224 C C . ALA A 1 153 ? 12.434 0.970 -3.962 1.00 84.38 153 ALA A C 1
ATOM 1226 O O . ALA A 1 153 ? 12.449 0.016 -3.183 1.00 84.38 153 ALA A O 1
ATOM 1227 N N . PHE A 1 154 ? 12.682 0.843 -5.262 1.00 87.94 154 PHE A N 1
ATOM 1228 C CA . PHE A 1 154 ? 13.178 -0.344 -5.929 1.00 87.94 154 PHE A CA 1
ATOM 1229 C C . PHE A 1 154 ? 14.038 0.081 -7.120 1.00 87.94 154 PHE A C 1
ATOM 1231 O O . PHE A 1 154 ? 13.861 1.168 -7.676 1.00 87.94 154 PHE A O 1
ATOM 1238 N N . ASP A 1 155 ? 14.969 -0.788 -7.491 1.00 90.88 155 ASP A N 1
ATOM 1239 C CA . ASP A 1 155 ? 15.888 -0.579 -8.598 1.00 90.88 155 ASP A CA 1
ATOM 1240 C C . ASP A 1 155 ? 15.230 -1.002 -9.910 1.00 90.88 155 ASP A C 1
ATOM 1242 O O . ASP A 1 155 ? 14.645 -2.088 -9.998 1.00 90.88 155 ASP A O 1
ATOM 1246 N N . ILE A 1 156 ? 15.360 -0.171 -10.945 1.00 91.44 156 ILE A N 1
ATOM 1247 C CA . ILE A 1 156 ? 14.938 -0.521 -12.304 1.00 91.44 156 ILE A CA 1
ATOM 1248 C C . ILE A 1 156 ? 16.168 -0.629 -13.189 1.00 91.44 156 ILE A C 1
ATOM 1250 O O . ILE A 1 156 ? 16.952 0.309 -13.313 1.00 91.44 156 ILE A O 1
ATOM 1254 N N . PHE A 1 157 ? 16.312 -1.772 -13.845 1.00 91.31 157 PHE A N 1
ATOM 1255 C CA . PHE A 1 157 ? 17.366 -2.030 -14.811 1.00 91.31 157 PHE A CA 1
ATOM 1256 C C . PHE A 1 157 ? 16.787 -2.019 -16.220 1.00 91.31 157 PHE A C 1
ATOM 1258 O O . PHE A 1 157 ? 15.730 -2.604 -16.466 1.00 91.31 157 PHE A O 1
ATOM 1265 N N . VAL A 1 158 ? 17.504 -1.394 -17.152 1.00 90.06 158 VAL A N 1
ATOM 1266 C CA . VAL A 1 158 ? 17.236 -1.559 -18.581 1.00 90.06 158 VAL A CA 1
ATOM 1267 C C . VAL A 1 158 ? 17.905 -2.853 -19.013 1.00 90.06 158 VAL A C 1
ATOM 1269 O O . VAL A 1 158 ? 19.116 -3.012 -18.866 1.00 90.06 158 VAL A O 1
ATOM 1272 N N . VAL A 1 159 ? 17.114 -3.795 -19.513 1.00 83.81 159 VAL A N 1
ATOM 1273 C CA . VAL A 1 159 ? 17.641 -5.046 -20.052 1.00 83.81 159 VAL A CA 1
ATOM 1274 C C . VAL A 1 159 ? 18.127 -4.748 -21.471 1.00 83.81 159 VAL A C 1
ATOM 1276 O O . VAL A 1 159 ? 17.314 -4.329 -22.303 1.00 83.81 159 VAL A O 1
ATOM 1279 N N . PRO A 1 160 ? 19.427 -4.922 -21.776 1.00 69.88 160 PRO A N 1
ATOM 1280 C CA . PRO A 1 160 ? 19.899 -4.787 -23.141 1.00 69.88 160 PRO A CA 1
ATOM 1281 C C . PRO A 1 160 ? 19.140 -5.792 -24.005 1.00 69.88 160 PRO A C 1
ATOM 1283 O O . PRO A 1 160 ? 19.097 -6.985 -23.694 1.00 69.88 160 PRO A O 1
ATOM 1286 N N . GLY A 1 161 ? 18.534 -5.320 -25.095 1.00 63.03 161 GLY A N 1
ATOM 1287 C CA . GLY A 1 161 ? 18.084 -6.235 -26.138 1.00 63.03 161 GLY A CA 1
ATOM 1288 C C . GLY A 1 161 ? 19.281 -7.043 -26.658 1.00 63.03 161 GLY A C 1
ATOM 1289 O O . GLY A 1 161 ? 20.423 -6.596 -26.510 1.00 63.03 161 GLY A O 1
ATOM 1290 N N . PRO A 1 162 ? 19.069 -8.220 -27.275 1.00 49.81 162 PRO A N 1
ATOM 1291 C CA . PRO A 1 162 ? 20.144 -8.839 -28.039 1.00 49.81 162 PRO A CA 1
ATOM 1292 C C . PRO A 1 162 ? 20.677 -7.786 -29.012 1.00 49.81 162 PRO A C 1
ATOM 1294 O O . PRO A 1 162 ? 19.881 -7.156 -29.715 1.00 49.81 162 PRO A O 1
ATOM 1297 N N . ALA A 1 163 ? 21.993 -7.552 -28.985 1.00 40.28 163 ALA A N 1
ATOM 1298 C CA . ALA A 1 163 ? 22.661 -6.669 -29.930 1.00 40.28 163 ALA A CA 1
ATOM 1299 C C . ALA A 1 163 ? 22.132 -6.991 -31.331 1.00 40.28 163 ALA A C 1
ATOM 1301 O O . ALA A 1 163 ? 22.080 -8.166 -31.708 1.00 40.28 163 ALA A O 1
ATOM 1302 N N . GLY A 1 164 ? 21.648 -5.963 -32.032 1.00 39.41 164 GLY A N 1
ATOM 1303 C CA . GLY A 1 164 ? 21.120 -6.112 -33.381 1.00 39.41 164 GLY A CA 1
ATOM 1304 C C . GLY A 1 164 ? 22.086 -6.937 -34.226 1.00 39.41 164 GLY A C 1
ATOM 1305 O O . GLY A 1 164 ? 23.287 -6.667 -34.237 1.00 39.41 164 GLY A O 1
ATOM 1306 N N . ARG A 1 165 ? 21.552 -7.978 -34.860 1.00 33.78 165 ARG A N 1
ATOM 1307 C CA . ARG A 1 165 ? 22.140 -8.539 -36.072 1.00 33.78 165 ARG A CA 1
ATOM 1308 C C . ARG A 1 165 ? 21.496 -7.840 -37.251 1.00 33.78 165 ARG A C 1
ATOM 1310 O O . ARG A 1 165 ? 20.268 -7.610 -37.154 1.00 33.78 165 ARG A O 1
#

Solvent-accessible surface area (backbone atoms only — not comparable to full-atom values): 9727 Å² total; per-residue (Å²): 135,84,81,78,83,70,75,75,58,72,68,59,54,55,58,52,50,53,55,48,52,54,49,52,50,52,51,52,52,52,50,43,62,52,26,52,79,71,70,46,32,71,61,53,50,50,51,53,52,52,48,50,49,52,49,50,51,50,52,51,52,50,47,52,54,51,47,55,53,50,53,53,53,50,54,44,57,43,51,61,47,58,52,53,70,75,44,83,88,60,33,32,37,22,62,49,65,72,58,35,52,47,44,54,47,46,42,66,74,75,46,64,90,55,90,81,43,79,34,58,62,92,54,90,94,63,78,54,38,33,40,45,42,62,54,92,53,81,88,54,93,88,58,62,87,74,80,58,78,37,82,63,76,40,23,32,31,66,38,78,69,81,77,84,128

Radius of gyration: 26.43 Å; Cα contacts (8 Å, |Δi|>4): 147; chains: 1; bounding box: 56×44×80 Å